Protein AF-A0A527CXJ0-F1 (afdb_monomer_lite)

Structure (mmCIF, N/CA/C/O backbone):
data_AF-A0A527CXJ0-F1
#
_entry.id   AF-A0A527CXJ0-F1
#
loop_
_atom_site.group_PDB
_atom_site.id
_atom_site.type_symbol
_atom_site.label_atom_id
_atom_site.label_alt_id
_atom_site.label_comp_id
_atom_site.label_asym_id
_atom_site.label_entity_id
_atom_site.label_seq_id
_atom_site.pdbx_PDB_ins_code
_atom_site.Cartn_x
_atom_site.Cartn_y
_atom_site.Cartn_z
_atom_site.occupancy
_atom_site.B_iso_or_equiv
_atom_site.auth_seq_id
_atom_site.auth_comp_id
_atom_site.auth_asym_id
_atom_site.auth_atom_id
_atom_site.pdbx_PDB_model_num
ATOM 1 N N . MET A 1 1 ? -26.113 28.370 41.287 1.00 38.31 1 MET A N 1
ATOM 2 C CA . MET A 1 1 ? -26.155 29.615 40.492 1.00 38.31 1 MET A CA 1
ATOM 3 C C . MET A 1 1 ? -24.733 30.155 40.481 1.00 38.31 1 MET A C 1
ATOM 5 O O . MET A 1 1 ? -24.264 30.457 41.571 1.00 38.31 1 MET A O 1
ATOM 9 N N . PRO A 1 2 ? -23.999 30.171 39.356 1.00 42.44 2 PRO A N 1
ATOM 10 C CA . PRO A 1 2 ? -22.660 30.743 39.356 1.00 42.44 2 PRO A CA 1
ATOM 11 C C . PRO A 1 2 ? -22.770 32.271 39.410 1.00 42.44 2 PRO A C 1
ATOM 13 O O . PRO A 1 2 ? -23.509 32.880 38.636 1.00 42.44 2 PRO A O 1
ATOM 16 N N . GLU A 1 3 ? -22.080 32.878 40.371 1.00 51.31 3 GLU A N 1
ATOM 17 C CA . GLU A 1 3 ? -21.952 34.328 40.508 1.00 51.31 3 GLU A CA 1
ATOM 18 C C . GLU A 1 3 ? -21.178 34.903 39.309 1.00 51.31 3 GLU A C 1
ATOM 20 O O . GLU A 1 3 ? -20.114 34.400 38.955 1.00 51.31 3 GLU A O 1
ATOM 25 N N . GLY A 1 4 ? -21.688 35.981 38.697 1.00 55.16 4 GLY A N 1
ATOM 26 C CA . GLY A 1 4 ? -20.858 36.879 37.878 1.00 55.16 4 GLY A CA 1
ATOM 27 C C . GLY A 1 4 ? -21.202 37.056 36.395 1.00 55.16 4 GLY A C 1
ATOM 28 O O . GLY A 1 4 ? -20.449 37.738 35.706 1.00 55.16 4 GLY A O 1
ATOM 29 N N . GLN A 1 5 ? -22.314 36.524 35.876 1.00 57.16 5 GLN A N 1
ATOM 30 C CA . GLN A 1 5 ? -22.606 36.616 34.431 1.00 57.16 5 GLN A CA 1
ATOM 31 C C . GLN A 1 5 ? -23.105 37.982 33.918 1.00 57.16 5 GLN A C 1
ATOM 33 O O . GLN A 1 5 ? -23.201 38.167 32.708 1.00 57.16 5 GLN A O 1
ATOM 38 N N . PHE A 1 6 ? -23.373 38.960 34.788 1.00 59.38 6 PHE A N 1
ATOM 39 C CA . PHE A 1 6 ? -23.883 40.272 34.371 1.00 59.38 6 PHE A CA 1
ATOM 40 C C . PHE A 1 6 ? -23.088 41.410 35.028 1.00 59.38 6 PHE A C 1
ATOM 42 O O . PHE A 1 6 ? -23.466 41.925 36.078 1.00 59.38 6 PHE A O 1
ATOM 49 N N . LYS A 1 7 ? -21.957 41.791 34.418 1.00 59.12 7 LYS A N 1
ATOM 50 C CA . LYS A 1 7 ? -21.264 43.063 34.697 1.00 59.12 7 LYS A CA 1
ATOM 51 C C . LYS A 1 7 ? -21.878 44.173 33.837 1.00 59.12 7 LYS A C 1
ATOM 53 O O . LYS A 1 7 ? -22.250 43.923 32.695 1.00 59.12 7 LYS A O 1
ATOM 58 N N . GLU A 1 8 ? -21.958 45.394 34.361 1.00 68.75 8 GLU A N 1
ATOM 59 C CA . GLU A 1 8 ? -22.382 46.568 33.586 1.00 68.75 8 GLU A CA 1
ATOM 60 C C . GLU A 1 8 ? -21.338 46.907 32.503 1.00 68.75 8 GLU A C 1
ATOM 62 O O . GLU A 1 8 ? -20.166 47.131 32.809 1.00 68.75 8 GLU A O 1
ATOM 67 N N . GLY A 1 9 ? -21.764 46.942 31.234 1.00 68.31 9 GLY A N 1
ATOM 68 C CA . GLY A 1 9 ? -20.921 47.265 30.072 1.00 68.31 9 GLY A CA 1
ATOM 69 C C . GLY A 1 9 ? -20.366 46.050 29.309 1.00 68.31 9 GLY A C 1
ATOM 70 O O . GLY A 1 9 ? -20.684 44.902 29.604 1.00 68.31 9 GLY A O 1
ATOM 71 N N . ILE A 1 10 ? -19.537 46.301 28.285 1.00 62.66 10 ILE A N 1
ATOM 72 C CA . ILE A 1 10 ? -18.850 45.246 27.518 1.00 62.66 10 ILE A CA 1
ATOM 73 C C . ILE A 1 10 ? -17.516 44.940 28.201 1.00 62.66 10 ILE A C 1
ATOM 75 O O . ILE A 1 10 ? -16.590 45.748 28.162 1.00 62.66 10 ILE A O 1
ATOM 79 N N . ALA A 1 11 ? -17.409 43.761 28.807 1.00 65.06 11 ALA A N 1
ATOM 80 C CA . ALA A 1 11 ? -16.157 43.227 29.330 1.00 65.06 11 ALA A CA 1
ATOM 81 C C . ALA A 1 11 ? -15.691 42.050 28.460 1.00 65.06 11 ALA A C 1
ATOM 83 O O . ALA A 1 11 ? -16.500 41.228 28.032 1.00 65.06 11 ALA A O 1
ATOM 84 N N . GLY A 1 12 ? -14.384 41.951 28.203 1.00 70.31 12 GLY A N 1
ATOM 85 C CA . GLY A 1 12 ? -13.811 40.806 27.496 1.00 70.31 12 GLY A CA 1
ATOM 86 C C . GLY A 1 12 ? -13.932 39.535 28.338 1.00 70.31 12 GLY A C 1
ATOM 87 O O . GLY A 1 12 ? -13.190 39.367 29.298 1.00 70.31 12 GLY A O 1
ATOM 88 N N . GLY A 1 13 ? -14.855 38.644 27.975 1.00 77.75 13 GLY A N 1
ATOM 89 C CA . GLY A 1 13 ? -15.074 37.347 28.627 1.00 77.75 13 GLY A CA 1
ATOM 90 C C . GLY A 1 13 ? -14.200 36.232 28.056 1.00 77.75 13 GLY A C 1
ATOM 91 O O . GLY A 1 13 ? -14.688 35.121 27.862 1.00 77.75 13 GLY A O 1
ATOM 92 N N . ARG A 1 14 ? -12.945 36.533 27.692 1.00 82.94 14 ARG A N 1
ATOM 93 C CA . ARG A 1 14 ? -12.054 35.510 27.137 1.00 82.94 14 ARG A CA 1
ATOM 94 C C . ARG A 1 14 ? -11.732 34.504 28.236 1.00 82.94 14 ARG A C 1
ATOM 96 O O . ARG A 1 14 ? -11.328 34.903 29.326 1.00 82.94 14 ARG A O 1
ATOM 103 N N . LEU A 1 15 ? -11.942 33.228 27.936 1.00 87.19 15 LEU A N 1
ATOM 104 C CA . LEU A 1 15 ? -11.608 32.150 28.853 1.00 87.19 15 LEU A CA 1
ATOM 105 C C . LEU A 1 15 ? -10.098 32.127 29.103 1.00 87.19 15 LEU A C 1
ATOM 107 O O . LEU A 1 15 ? -9.303 32.585 28.275 1.00 87.19 15 LEU A O 1
ATOM 111 N N . GLN A 1 16 ? -9.713 31.600 30.256 1.00 88.06 16 GLN A N 1
ATOM 112 C CA . GLN A 1 16 ? -8.320 31.285 30.535 1.00 88.06 16 GLN A CA 1
ATOM 113 C C . GLN A 1 16 ? -7.860 30.106 29.661 1.00 88.06 16 GLN A C 1
ATOM 115 O O . GLN A 1 16 ? -8.671 29.367 29.101 1.00 88.06 16 GLN A O 1
ATOM 120 N N . ALA A 1 17 ? -6.548 29.965 29.469 1.00 88.06 17 ALA A N 1
ATOM 121 C CA . ALA A 1 17 ? -5.989 28.970 28.548 1.00 88.06 17 ALA A CA 1
ATOM 122 C C . ALA A 1 17 ? -6.328 27.516 28.942 1.00 88.06 17 ALA A C 1
ATOM 124 O O . ALA A 1 17 ? -6.584 26.691 28.071 1.00 88.06 17 ALA A O 1
ATOM 125 N N . ASP A 1 18 ? -6.381 27.224 30.239 1.00 91.06 18 ASP A N 1
ATOM 126 C CA . ASP A 1 18 ? -6.818 25.944 30.811 1.00 91.06 18 ASP A CA 1
ATOM 127 C C . ASP A 1 18 ? -8.302 25.665 30.532 1.00 91.06 18 ASP A C 1
ATOM 129 O O . ASP A 1 18 ? -8.660 24.588 30.072 1.00 91.06 18 ASP A O 1
ATOM 133 N N . GLN A 1 19 ? -9.156 26.676 30.679 1.00 89.81 19 GLN A N 1
ATOM 134 C CA . GLN A 1 19 ? -10.581 26.576 30.365 1.00 89.81 19 GLN A CA 1
ATOM 135 C C . GLN A 1 19 ? -10.835 26.303 28.877 1.00 89.81 19 GLN A C 1
ATOM 137 O O . GLN A 1 19 ? -11.847 25.700 28.528 1.00 89.81 19 GLN A O 1
ATOM 142 N N . TYR A 1 20 ? -9.946 26.746 27.984 1.00 89.50 20 TYR A N 1
ATOM 143 C CA . TYR A 1 20 ? -9.998 26.341 26.579 1.00 89.50 20 TYR A CA 1
ATOM 144 C C . TYR A 1 20 ? -9.597 24.877 26.392 1.00 89.50 20 TYR A C 1
ATOM 146 O O . TYR A 1 20 ? -10.251 24.187 25.623 1.00 89.50 20 TYR A O 1
ATOM 154 N N . ALA A 1 21 ? -8.572 24.384 27.088 1.00 87.94 21 ALA A N 1
ATOM 155 C CA . ALA A 1 21 ? -8.195 22.974 27.003 1.00 87.94 21 ALA A CA 1
ATOM 156 C C . ALA A 1 21 ? -9.333 22.054 27.482 1.00 87.94 21 ALA A C 1
ATOM 158 O O . ALA A 1 21 ? -9.669 21.094 26.796 1.00 87.94 21 ALA A O 1
ATOM 159 N N . ASP A 1 22 ? -9.984 22.403 28.593 1.00 86.50 22 ASP A N 1
ATOM 160 C CA . ASP A 1 22 ? -11.079 21.608 29.153 1.00 86.50 22 ASP A CA 1
ATOM 161 C C . ASP A 1 22 ? -12.330 21.648 28.264 1.00 86.50 22 ASP A C 1
ATOM 163 O O . ASP A 1 22 ? -12.896 20.607 27.931 1.00 86.50 22 ASP A O 1
ATOM 167 N N . ASN A 1 23 ? -12.744 22.840 27.814 1.00 89.88 23 ASN A N 1
ATOM 168 C CA . ASN A 1 23 ? -13.966 23.002 27.014 1.00 89.88 23 ASN A CA 1
ATOM 169 C C . ASN A 1 23 ? -13.855 22.449 25.585 1.00 89.88 23 ASN A C 1
ATOM 171 O O . ASN A 1 23 ? -14.880 22.269 24.930 1.00 89.88 23 ASN A O 1
ATOM 175 N N . PHE A 1 24 ? -12.633 22.245 25.090 1.00 90.25 24 PHE A N 1
ATOM 176 C CA . PHE A 1 24 ? -12.357 21.709 23.754 1.00 90.25 24 PHE A CA 1
ATOM 177 C C . PHE A 1 24 ? -11.726 20.312 23.806 1.00 90.25 24 PHE A C 1
ATOM 179 O O . PHE A 1 24 ? -11.214 19.833 22.795 1.00 90.25 24 PHE A O 1
ATOM 186 N N . SER A 1 25 ? -11.764 19.660 24.969 1.00 88.88 25 SER A N 1
ATOM 187 C CA . SER A 1 25 ? -11.494 18.230 25.077 1.00 88.88 25 SER A CA 1
ATOM 188 C C . SER A 1 25 ? -12.659 17.412 24.508 1.00 88.88 25 SER A C 1
ATOM 190 O O . SER A 1 25 ? -13.763 17.929 24.302 1.00 88.88 25 SER A O 1
ATOM 192 N N . ASP A 1 26 ? -12.418 16.129 24.240 1.00 86.75 26 ASP A N 1
ATOM 193 C CA . ASP A 1 26 ? -13.479 15.224 23.809 1.00 86.75 26 ASP A CA 1
ATOM 194 C C . ASP A 1 26 ? -14.569 15.135 24.885 1.00 86.75 26 ASP A C 1
ATOM 196 O O . ASP A 1 26 ? -14.317 14.746 26.025 1.00 86.75 26 ASP A O 1
ATOM 200 N N . LEU A 1 27 ? -15.810 15.457 24.505 1.00 88.88 27 LEU A N 1
ATOM 201 C CA . LEU A 1 27 ? -16.968 15.358 25.402 1.00 88.88 27 LEU A CA 1
ATOM 202 C C . LEU A 1 27 ? -17.181 13.918 25.900 1.00 88.88 27 LEU A C 1
ATOM 204 O O . LEU A 1 27 ? -17.633 13.698 27.024 1.00 88.88 27 LEU A O 1
ATOM 208 N N . HIS A 1 28 ? -16.858 12.949 25.045 1.00 88.81 28 HIS A N 1
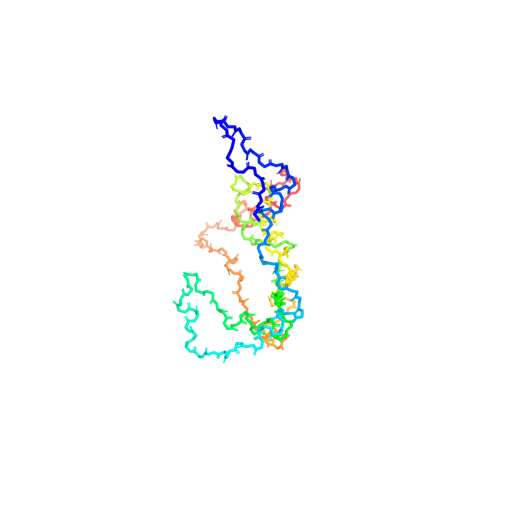ATOM 209 C CA . HIS A 1 28 ? -16.844 11.531 25.362 1.00 88.81 28 HIS A CA 1
ATOM 210 C C . HIS A 1 28 ? -15.482 10.967 24.964 1.00 88.81 28 HIS A C 1
ATOM 212 O O . HIS A 1 28 ? -15.149 11.028 23.779 1.00 88.81 28 HIS A O 1
ATOM 218 N N . PRO A 1 29 ? -14.700 10.431 25.914 1.00 88.69 29 PRO A N 1
ATOM 219 C CA . PRO A 1 29 ? -13.432 9.805 25.578 1.00 88.69 29 PRO A CA 1
ATOM 220 C C . PRO A 1 29 ? -13.655 8.594 24.654 1.00 88.69 29 PRO A C 1
ATOM 222 O O . PRO A 1 29 ? -14.734 7.989 24.682 1.00 88.69 29 PRO A O 1
ATOM 225 N N . PRO A 1 30 ? -12.652 8.225 23.838 1.00 90.88 30 PRO A N 1
ATOM 226 C CA . PRO A 1 30 ? -12.711 7.007 23.040 1.00 90.88 30 PRO A CA 1
ATOM 227 C C . PRO A 1 30 ? -12.825 5.772 23.942 1.00 90.88 30 PRO A C 1
ATOM 229 O O . PRO A 1 30 ? -12.280 5.759 25.046 1.00 90.88 30 PRO A O 1
ATOM 232 N N . LEU A 1 31 ? -13.506 4.734 23.444 1.00 93.00 31 LEU A N 1
ATOM 233 C CA . LEU A 1 31 ? -13.583 3.444 24.130 1.00 93.00 31 LEU A CA 1
ATOM 234 C C . LEU A 1 31 ? -12.182 2.852 24.286 1.00 93.00 31 LEU A C 1
ATOM 236 O O . LEU A 1 31 ? -11.385 2.872 23.341 1.00 93.00 31 LEU A O 1
ATOM 240 N N . ASP A 1 32 ? -11.904 2.279 25.452 1.00 93.19 32 ASP A N 1
ATOM 241 C CA . ASP A 1 32 ? -10.729 1.432 25.601 1.00 93.19 32 ASP A CA 1
ATOM 242 C C . ASP A 1 32 ? -10.902 0.099 24.843 1.00 93.19 32 ASP A C 1
ATOM 244 O O . ASP A 1 32 ? -11.960 -0.218 24.292 1.00 93.19 32 ASP A O 1
ATOM 248 N N . HIS A 1 33 ? -9.841 -0.708 24.778 1.00 89.44 33 HIS A N 1
ATOM 249 C CA . HIS A 1 33 ? -9.875 -1.972 24.039 1.00 89.44 33 HIS A CA 1
ATOM 250 C C . HIS A 1 33 ? -10.933 -2.956 24.574 1.00 89.44 33 HIS A C 1
ATOM 252 O O . HIS A 1 33 ? -11.540 -3.697 23.800 1.00 89.44 33 HIS A O 1
ATOM 258 N N . HIS A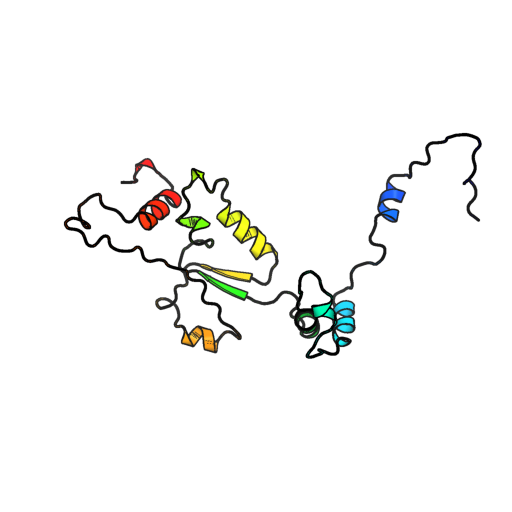 1 34 ? -11.144 -3.014 25.892 1.00 93.31 34 HIS A N 1
ATOM 259 C CA . HIS A 1 34 ? -12.135 -3.907 26.485 1.00 93.31 34 HIS A CA 1
ATOM 260 C C . HIS A 1 34 ? -13.554 -3.408 26.208 1.00 93.31 34 HIS A C 1
ATOM 262 O O . HIS A 1 34 ? -14.403 -4.191 25.784 1.00 93.31 34 HIS A O 1
ATOM 268 N N . GLU A 1 35 ? -13.793 -2.112 26.388 1.00 96.00 35 GLU A N 1
ATOM 269 C CA . GLU A 1 35 ? -15.072 -1.471 26.100 1.00 96.00 35 GLU A CA 1
ATOM 270 C C . GLU A 1 35 ? -15.453 -1.610 24.622 1.00 96.00 35 GLU A C 1
ATOM 272 O O . GLU A 1 35 ? -16.589 -1.967 24.312 1.00 96.00 35 GLU A O 1
ATOM 277 N N . ALA A 1 36 ? -14.501 -1.407 23.705 1.00 93.94 36 ALA A N 1
ATOM 278 C CA . ALA A 1 36 ? -14.715 -1.579 22.271 1.00 93.94 36 ALA A CA 1
ATOM 279 C C . ALA A 1 36 ? -15.098 -3.022 21.913 1.00 93.94 36 ALA A C 1
ATOM 281 O O . ALA A 1 36 ? -15.996 -3.238 21.098 1.00 93.94 36 ALA A O 1
ATOM 282 N N . LEU A 1 37 ? -14.459 -4.012 22.546 1.00 93.31 37 LEU A N 1
ATOM 283 C CA . LEU A 1 37 ? -14.785 -5.422 22.345 1.00 93.31 37 LEU A CA 1
ATOM 284 C C . LEU A 1 37 ? -16.200 -5.742 22.850 1.00 93.31 37 LEU A C 1
ATOM 286 O O . LEU A 1 37 ? -16.996 -6.318 22.111 1.00 93.31 37 LEU A O 1
ATOM 290 N N . VAL A 1 38 ? -16.554 -5.286 24.054 1.00 95.75 38 VAL A N 1
ATOM 291 C CA . VAL A 1 38 ? -17.900 -5.468 24.625 1.00 95.75 38 VAL A CA 1
ATOM 292 C C . VAL A 1 38 ? -18.977 -4.781 23.779 1.00 95.75 38 VAL A C 1
ATOM 294 O O . VAL A 1 38 ? -20.050 -5.347 23.571 1.00 95.75 38 VAL A O 1
ATOM 297 N N . GLU A 1 39 ? -18.715 -3.579 23.263 1.00 96.75 39 GLU A N 1
ATOM 298 C CA . GLU A 1 39 ? -19.679 -2.872 22.415 1.00 96.75 39 GLU A CA 1
ATOM 299 C C . GLU A 1 39 ? -19.804 -3.530 21.029 1.00 96.75 39 GLU A C 1
ATOM 301 O O . GLU A 1 39 ? -20.902 -3.586 20.473 1.00 96.75 39 GLU A O 1
ATOM 306 N N . SER A 1 40 ? -18.723 -4.115 20.494 1.00 96.06 40 SER A N 1
ATOM 307 C CA . SER A 1 40 ? -18.751 -4.835 19.213 1.00 96.06 40 SER A CA 1
ATOM 308 C C . SER A 1 40 ? -19.660 -6.072 19.227 1.00 96.06 40 SER A C 1
ATOM 310 O O . SER A 1 40 ? -20.338 -6.345 18.233 1.00 96.06 40 SER A O 1
ATOM 312 N N . ASP A 1 41 ? -19.776 -6.753 20.374 1.00 94.88 41 ASP A N 1
ATOM 313 C CA . ASP A 1 41 ? -20.647 -7.925 20.564 1.00 94.88 41 ASP A CA 1
ATOM 314 C C . ASP A 1 41 ? -22.146 -7.594 20.451 1.00 94.88 41 ASP A C 1
ATOM 316 O O . ASP A 1 41 ? -22.990 -8.486 20.342 1.00 94.88 41 ASP A O 1
ATOM 320 N N . ARG A 1 42 ? -22.510 -6.307 20.458 1.00 96.56 42 ARG A N 1
ATOM 321 C CA . ARG A 1 42 ? -23.903 -5.851 20.339 1.00 96.56 42 ARG A CA 1
ATOM 322 C C . ARG A 1 42 ? -24.373 -5.729 18.893 1.00 96.56 42 ARG A C 1
ATOM 324 O O . ARG A 1 42 ? -25.562 -5.503 18.657 1.00 96.56 42 ARG A O 1
ATOM 331 N N . CYS A 1 43 ? -23.468 -5.853 17.923 1.00 96.19 43 CYS A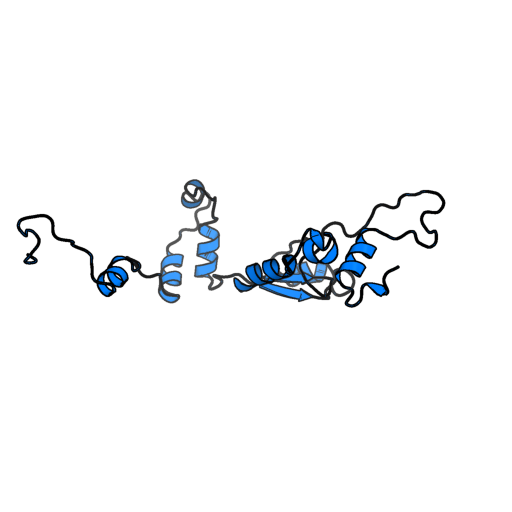 N 1
ATOM 332 C CA . CYS A 1 43 ? -23.818 -5.848 16.511 1.00 96.19 43 CYS A CA 1
ATOM 333 C C . CYS A 1 43 ? -24.536 -7.146 16.120 1.00 96.19 43 CYS A C 1
ATOM 335 O O . CYS A 1 43 ? -24.056 -8.246 16.369 1.00 96.19 43 CYS A O 1
ATOM 337 N N . TYR A 1 44 ? -25.683 -7.025 15.447 1.00 95.88 44 TYR A N 1
ATOM 338 C CA . TYR A 1 44 ? -26.464 -8.181 14.990 1.00 95.88 44 TYR A CA 1
ATOM 339 C C . TYR A 1 44 ? -25.969 -8.802 13.674 1.00 95.88 44 TYR A C 1
ATOM 341 O O . TYR A 1 44 ? -26.536 -9.799 13.235 1.00 95.88 44 TYR A O 1
ATOM 349 N N . PHE A 1 45 ? -24.957 -8.213 13.024 1.00 94.19 45 PHE A N 1
ATOM 350 C CA . PHE A 1 45 ? -24.428 -8.654 11.724 1.00 94.19 45 PHE A CA 1
ATOM 351 C C . PHE A 1 45 ? -25.524 -8.874 10.663 1.00 94.19 45 PHE A C 1
ATOM 353 O O . PHE A 1 45 ? -25.610 -9.920 10.020 1.00 94.19 45 PHE A O 1
ATOM 360 N N . CYS A 1 46 ? -26.398 -7.876 10.512 1.00 95.31 46 CYS A N 1
ATOM 361 C CA . CYS A 1 46 ? -27.526 -7.905 9.582 1.00 95.31 46 CYS A CA 1
ATOM 362 C C . CYS A 1 46 ? -27.070 -8.110 8.126 1.00 95.31 46 CYS A C 1
ATOM 364 O O . CYS A 1 46 ? -26.129 -7.456 7.688 1.00 95.31 46 CYS A O 1
ATOM 366 N N . TYR A 1 47 ? -27.792 -8.939 7.362 1.00 90.06 47 TYR A N 1
ATOM 367 C CA . TYR A 1 47 ? -27.550 -9.147 5.926 1.00 90.06 47 TYR A CA 1
ATOM 368 C C . TYR A 1 47 ? -27.741 -7.855 5.108 1.00 90.06 47 TYR A C 1
ATOM 370 O O . TYR A 1 47 ? -26.818 -7.410 4.437 1.00 90.06 47 TYR A O 1
ATOM 378 N N . ASP A 1 48 ? -28.901 -7.201 5.246 1.00 90.94 48 ASP A N 1
ATOM 379 C CA . ASP A 1 48 ? -29.193 -5.894 4.635 1.00 90.94 48 ASP A CA 1
ATOM 380 C C . ASP A 1 48 ? -28.920 -4.770 5.639 1.00 90.94 48 ASP A C 1
ATOM 382 O O . ASP A 1 48 ? -29.838 -4.115 6.137 1.00 90.94 48 ASP A O 1
ATOM 386 N N . ALA A 1 49 ? -27.653 -4.597 6.015 1.00 93.31 49 ALA A N 1
ATOM 387 C CA . ALA A 1 49 ? -27.245 -3.695 7.085 1.00 93.31 49 ALA A CA 1
ATOM 388 C C . ALA A 1 49 ? -27.730 -2.242 6.849 1.00 93.31 49 ALA A C 1
ATOM 390 O O . ALA A 1 49 ? -27.174 -1.526 6.010 1.00 93.31 49 ALA A O 1
ATOM 391 N N . PRO A 1 50 ? -28.732 -1.742 7.609 1.00 95.75 50 PRO A N 1
ATOM 392 C CA . PRO A 1 50 ? -29.273 -0.399 7.392 1.00 95.75 50 PRO A CA 1
ATOM 393 C C . PRO A 1 50 ? -28.242 0.688 7.706 1.00 95.75 50 PRO A C 1
ATOM 395 O O . PRO A 1 50 ? -28.289 1.774 7.134 1.00 95.75 50 PRO A O 1
ATOM 398 N N . CYS A 1 51 ? -27.281 0.381 8.580 1.00 95.69 51 CYS A N 1
ATOM 399 C CA . CYS A 1 51 ? -26.164 1.256 8.895 1.00 95.69 51 CYS A CA 1
ATOM 400 C C . CYS A 1 51 ? -25.265 1.520 7.674 1.00 95.69 51 CYS A C 1
ATOM 402 O O . CYS A 1 51 ? -24.852 2.661 7.486 1.00 95.69 51 CYS A O 1
ATOM 404 N N . MET A 1 52 ? -25.021 0.524 6.812 1.00 94.81 52 MET A N 1
ATOM 405 C CA . MET A 1 52 ? -24.248 0.714 5.575 1.00 94.81 52 MET A CA 1
ATOM 406 C C . MET A 1 52 ? -25.007 1.594 4.582 1.00 94.81 52 MET A C 1
ATOM 408 O O . MET A 1 52 ? -24.441 2.536 4.041 1.00 94.81 52 MET A O 1
ATOM 412 N N . ASN A 1 53 ? -26.311 1.345 4.412 1.00 92.88 53 ASN A N 1
ATOM 413 C CA . ASN A 1 53 ? -27.168 2.131 3.517 1.00 92.88 53 ASN A CA 1
ATOM 414 C C . ASN A 1 53 ? -27.280 3.605 3.940 1.00 92.88 53 ASN A C 1
ATOM 416 O O . ASN A 1 53 ? -27.445 4.483 3.096 1.00 92.88 53 ASN A O 1
ATOM 420 N N . ALA A 1 54 ? -27.209 3.881 5.244 1.00 95.25 54 ALA A N 1
ATOM 421 C CA . ALA A 1 54 ? -27.244 5.238 5.782 1.00 95.25 54 ALA A CA 1
ATOM 422 C C . ALA A 1 54 ? -25.878 5.948 5.735 1.00 95.25 54 ALA A C 1
ATOM 424 O O . ALA A 1 54 ? -25.827 7.171 5.869 1.00 95.25 54 ALA A O 1
ATOM 425 N N . CYS A 1 55 ? -24.776 5.210 5.573 1.00 92.62 55 CYS A N 1
ATOM 426 C CA . CYS A 1 55 ? -23.424 5.755 5.606 1.00 92.62 55 CYS A CA 1
ATOM 427 C C . CYS A 1 55 ? -23.073 6.446 4.272 1.00 92.62 55 CYS A C 1
ATOM 429 O O . CYS A 1 55 ? -22.977 5.768 3.248 1.00 92.62 55 CYS A O 1
ATOM 431 N N . PRO A 1 56 ? -22.785 7.763 4.246 1.00 95.81 56 PRO A N 1
ATOM 432 C CA . PRO A 1 56 ? -22.466 8.477 3.002 1.00 95.81 56 PRO A CA 1
ATOM 433 C C . PRO A 1 56 ? -21.203 7.975 2.294 1.00 95.81 56 PRO A C 1
ATOM 435 O O . PRO A 1 56 ? -21.062 8.139 1.086 1.00 95.81 56 PRO A O 1
ATOM 438 N N . THR A 1 57 ? -20.278 7.374 3.044 1.00 93.31 57 THR A N 1
ATOM 439 C CA . THR A 1 57 ? -19.011 6.831 2.540 1.00 93.31 57 THR A CA 1
ATOM 440 C C . THR A 1 57 ? -19.051 5.320 2.330 1.00 93.31 57 THR A C 1
ATOM 442 O O . THR A 1 57 ? -18.042 4.745 1.937 1.00 93.31 57 THR A O 1
ATOM 445 N N . SER A 1 58 ? -20.206 4.675 2.548 1.00 91.00 58 SER A N 1
ATOM 446 C CA . SER A 1 58 ? -20.395 3.233 2.333 1.00 91.00 58 SER A CA 1
ATOM 447 C C . SER A 1 58 ? -19.399 2.353 3.104 1.00 91.00 58 SER A C 1
ATOM 449 O O . SER A 1 58 ? -18.927 1.342 2.588 1.00 91.00 58 SER A O 1
ATOM 451 N N . ILE A 1 59 ? -19.070 2.734 4.344 1.00 91.19 59 ILE A N 1
ATOM 452 C CA . ILE A 1 59 ? -18.252 1.901 5.236 1.00 91.19 59 ILE A CA 1
ATOM 453 C C . ILE A 1 59 ? -18.984 0.579 5.489 1.00 91.19 59 ILE A C 1
ATOM 455 O O . ILE A 1 59 ? -20.171 0.581 5.824 1.00 91.19 59 ILE A O 1
ATOM 459 N N . ASP A 1 60 ? -18.266 -0.541 5.388 1.00 92.88 60 ASP A N 1
ATOM 460 C CA . ASP A 1 60 ? -18.764 -1.859 5.790 1.00 92.88 60 ASP A CA 1
ATOM 461 C C . ASP A 1 60 ? -18.769 -1.979 7.321 1.00 92.88 60 ASP A C 1
ATOM 463 O O . ASP A 1 60 ? -17.854 -2.516 7.951 1.00 92.88 60 ASP A O 1
ATOM 467 N N . ILE A 1 61 ? -19.802 -1.381 7.924 1.00 93.56 61 ILE A N 1
ATOM 468 C CA . ILE A 1 61 ? -19.967 -1.296 9.376 1.00 93.56 61 ILE A CA 1
ATOM 469 C C . ILE A 1 61 ? -19.987 -2.685 10.039 1.00 93.56 61 ILE A C 1
ATOM 471 O O . ILE A 1 61 ? -19.249 -2.885 11.005 1.00 93.56 61 ILE A O 1
ATOM 475 N N . PRO A 1 62 ? -20.768 -3.670 9.551 1.00 94.50 62 PRO A N 1
ATOM 476 C CA . PRO A 1 62 ? -20.756 -5.012 10.123 1.00 94.50 62 PRO A CA 1
ATOM 477 C C . PRO A 1 62 ? -19.380 -5.683 10.068 1.00 94.50 62 PRO A C 1
ATOM 479 O O . PRO A 1 62 ? -18.989 -6.318 11.050 1.00 94.50 62 PRO A O 1
ATOM 482 N N . LEU A 1 63 ? -18.646 -5.556 8.957 1.00 90.50 63 LEU A N 1
ATOM 483 C CA . LEU A 1 63 ? -17.349 -6.214 8.806 1.00 90.50 63 LEU A CA 1
ATOM 484 C C . LEU A 1 63 ? -16.294 -5.640 9.753 1.00 90.50 63 LEU A C 1
ATOM 486 O O . LEU A 1 63 ? -15.621 -6.421 10.429 1.00 90.50 63 LEU A O 1
ATOM 490 N N . PHE A 1 64 ? -16.164 -4.313 9.858 1.00 89.00 64 PHE A N 1
ATOM 491 C CA . PHE A 1 64 ? -15.159 -3.744 10.764 1.00 89.00 64 PHE A CA 1
ATOM 492 C C . PHE A 1 64 ? -15.516 -4.013 12.236 1.00 89.00 64 PHE A C 1
ATOM 494 O O . PHE A 1 64 ? -14.633 -4.281 13.048 1.00 89.00 64 PHE A O 1
ATOM 501 N N . ILE A 1 65 ? -16.808 -4.015 12.600 1.00 93.06 65 ILE A N 1
ATOM 502 C CA . ILE A 1 65 ? -17.218 -4.381 13.965 1.00 93.06 65 ILE A CA 1
ATOM 503 C C . ILE A 1 65 ? -16.867 -5.846 14.253 1.00 93.06 65 ILE A C 1
ATOM 505 O O . ILE A 1 65 ? -16.395 -6.164 15.342 1.00 93.06 65 ILE A O 1
ATOM 509 N N . ARG A 1 66 ? -17.016 -6.741 13.269 1.00 92.62 66 ARG A N 1
ATOM 510 C CA . ARG A 1 66 ? -16.595 -8.144 13.400 1.00 92.62 66 ARG A CA 1
ATOM 511 C C . ARG A 1 66 ? -15.082 -8.280 13.579 1.00 92.62 66 ARG A C 1
ATOM 513 O O . ARG A 1 66 ? -14.609 -9.133 14.326 1.00 92.62 66 ARG A O 1
ATOM 520 N N . GLN A 1 67 ? -14.309 -7.452 12.889 1.00 90.12 67 GLN A N 1
ATOM 521 C CA . GLN A 1 67 ? -12.860 -7.388 13.064 1.00 90.12 67 GLN A CA 1
ATOM 522 C C . GLN A 1 67 ? -12.491 -6.991 14.502 1.00 90.12 67 GLN A C 1
ATOM 524 O O . GLN A 1 67 ? -11.666 -7.664 15.114 1.00 90.12 67 GLN A O 1
ATOM 529 N N . ILE A 1 68 ? -13.178 -6.010 15.096 1.00 90.25 68 ILE A N 1
ATOM 530 C CA . ILE A 1 68 ? -13.021 -5.668 16.522 1.00 90.25 68 ILE A CA 1
ATOM 531 C C . ILE A 1 68 ? -13.399 -6.857 17.422 1.00 90.25 68 ILE A C 1
ATOM 533 O O . ILE A 1 68 ? -12.605 -7.246 18.279 1.00 90.25 68 ILE A O 1
ATOM 537 N N . SER A 1 69 ? -14.559 -7.485 17.196 1.00 91.81 69 SER A N 1
ATOM 538 C CA . SER A 1 69 ? -15.059 -8.575 18.052 1.00 91.81 69 SER A CA 1
ATOM 539 C C . SER A 1 69 ? -14.171 -9.824 18.020 1.00 91.81 69 SER A C 1
ATOM 541 O O . SER A 1 69 ? -14.114 -10.592 18.976 1.00 91.81 69 SER A O 1
ATOM 543 N N . THR A 1 70 ? -13.454 -10.040 16.915 1.00 89.81 70 THR A N 1
ATOM 544 C CA . THR A 1 70 ? -12.498 -11.148 16.749 1.00 89.81 70 THR A CA 1
ATOM 545 C C . THR A 1 70 ? -11.072 -10.799 17.183 1.00 89.81 70 THR A C 1
ATOM 547 O O . THR A 1 70 ? -10.176 -11.630 17.038 1.00 89.81 70 THR A O 1
ATOM 550 N N . GLY A 1 71 ? -10.846 -9.601 17.736 1.00 85.69 71 GLY A N 1
ATOM 551 C CA . GLY A 1 71 ? -9.524 -9.154 18.176 1.00 85.69 71 GLY A CA 1
ATOM 552 C C . GLY A 1 71 ? -8.568 -8.824 17.027 1.00 85.69 71 GLY A C 1
ATOM 553 O O . GLY A 1 71 ? -7.357 -8.822 17.225 1.00 85.69 71 GLY A O 1
ATOM 554 N N . ASN A 1 72 ? -9.098 -8.535 15.836 1.00 84.94 72 ASN A N 1
ATOM 555 C CA . ASN A 1 72 ? -8.339 -8.134 14.655 1.00 84.94 72 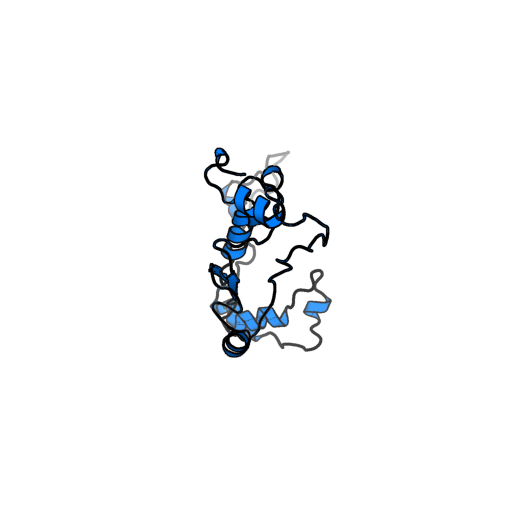ASN A CA 1
ATOM 556 C C . ASN A 1 72 ? -8.722 -6.719 14.159 1.00 84.94 72 ASN A C 1
ATOM 558 O O . ASN A 1 72 ? -9.111 -6.570 13.003 1.00 84.94 72 ASN A O 1
ATOM 562 N N . PRO A 1 73 ? -8.646 -5.664 14.996 1.00 77.56 73 PRO A N 1
ATOM 563 C CA . PRO A 1 73 ? -9.120 -4.324 14.634 1.00 77.56 73 PRO A CA 1
ATOM 564 C C . PRO A 1 73 ? -8.280 -3.614 13.556 1.00 77.56 73 PRO A C 1
ATOM 566 O O . PRO A 1 73 ? -8.705 -2.576 13.060 1.00 77.56 73 PRO A O 1
ATOM 569 N N . ILE A 1 74 ? -7.099 -4.142 13.212 1.00 78.88 74 ILE A N 1
ATOM 570 C CA . ILE A 1 74 ? -6.171 -3.542 12.236 1.00 78.88 74 ILE A CA 1
ATOM 571 C C . ILE A 1 74 ? -6.091 -4.376 10.941 1.00 78.88 74 ILE A C 1
ATOM 573 O O . ILE A 1 74 ? -5.935 -3.810 9.862 1.00 78.88 74 ILE A O 1
ATOM 577 N N . GLY A 1 75 ? -6.264 -5.701 11.012 1.00 78.00 75 GLY A N 1
ATOM 578 C CA . GLY A 1 75 ? -5.937 -6.613 9.913 1.00 78.00 75 GLY A CA 1
ATOM 579 C C . GLY A 1 75 ? -4.463 -7.038 9.926 1.00 78.00 75 GLY A C 1
ATOM 580 O O . GLY A 1 75 ? -3.631 -6.410 10.578 1.00 78.00 75 GLY A O 1
ATOM 581 N N . ASP A 1 76 ? -4.149 -8.117 9.204 1.00 86.38 76 ASP A N 1
ATOM 582 C CA . ASP A 1 76 ? -2.777 -8.564 8.932 1.00 86.38 76 ASP A CA 1
ATOM 583 C C . ASP A 1 76 ? -2.640 -8.812 7.426 1.00 86.38 76 ASP A C 1
ATOM 585 O O . ASP A 1 76 ? -3.334 -9.656 6.851 1.00 86.38 76 ASP A O 1
ATOM 589 N N . VAL A 1 77 ? -1.816 -8.004 6.767 1.00 92.88 77 VAL A N 1
ATOM 590 C CA . VAL A 1 77 ? -1.630 -7.988 5.318 1.00 92.88 77 VAL A CA 1
ATOM 591 C C . VAL A 1 77 ? -0.147 -8.097 5.015 1.00 92.88 77 VAL A C 1
ATOM 593 O O . VAL A 1 77 ? 0.639 -7.230 5.383 1.00 92.88 77 VAL A O 1
ATOM 596 N N . THR A 1 78 ? 0.236 -9.119 4.252 1.00 96.00 78 THR A N 1
ATOM 597 C CA . THR A 1 78 ? 1.581 -9.213 3.675 1.00 96.00 78 THR A CA 1
ATOM 598 C C . THR A 1 78 ? 1.560 -8.800 2.205 1.00 96.00 78 THR A C 1
ATOM 600 O O . THR A 1 78 ? 0.849 -9.392 1.393 1.00 96.00 78 THR A O 1
ATOM 603 N N . ILE A 1 79 ? 2.383 -7.821 1.836 1.00 96.88 79 ILE A N 1
ATOM 604 C CA . ILE A 1 79 ? 2.639 -7.419 0.451 1.00 96.88 79 ILE A CA 1
ATOM 605 C C . ILE A 1 79 ? 3.948 -8.063 -0.005 1.00 96.88 79 ILE A C 1
ATOM 607 O O . ILE A 1 79 ? 5.013 -7.798 0.547 1.00 96.88 79 ILE A O 1
ATOM 611 N N . LEU A 1 80 ? 3.881 -8.888 -1.048 1.00 97.69 80 LEU A N 1
ATOM 612 C CA . LEU A 1 80 ? 5.056 -9.510 -1.659 1.00 97.69 80 LEU A CA 1
ATOM 613 C C . LEU A 1 80 ? 5.485 -8.689 -2.882 1.00 97.69 80 LEU A C 1
ATOM 615 O O . LEU A 1 80 ? 4.790 -8.673 -3.897 1.00 97.69 80 LEU A O 1
ATOM 619 N N . GLU A 1 81 ? 6.625 -8.005 -2.785 1.00 97.31 81 GLU A N 1
ATOM 620 C CA . GLU A 1 81 ? 7.148 -7.114 -3.828 1.00 97.31 81 GLU A CA 1
ATOM 621 C C . GLU A 1 81 ? 8.392 -7.726 -4.478 1.00 97.31 81 GLU A C 1
ATOM 623 O O . GLU A 1 81 ? 9.352 -8.088 -3.802 1.00 97.31 81 GLU A O 1
ATOM 628 N N . ALA A 1 82 ? 8.410 -7.813 -5.808 1.00 96.69 82 ALA A N 1
ATOM 629 C CA . ALA A 1 82 ? 9.501 -8.430 -6.557 1.00 96.69 82 ALA A CA 1
ATOM 630 C C . ALA A 1 82 ? 10.802 -7.609 -6.531 1.00 96.69 82 ALA A C 1
ATOM 632 O O . ALA A 1 82 ? 11.897 -8.182 -6.571 1.00 96.69 82 ALA A O 1
ATOM 633 N N . ARG A 1 83 ? 10.694 -6.277 -6.504 1.00 95.19 83 ARG A N 1
ATOM 634 C CA . ARG A 1 83 ? 11.810 -5.326 -6.487 1.00 95.19 83 ARG A CA 1
ATOM 635 C C . ARG A 1 83 ? 12.327 -5.076 -5.063 1.00 95.19 83 ARG A C 1
ATOM 637 O O . ARG A 1 83 ? 11.753 -5.528 -4.075 1.00 95.19 83 ARG A O 1
ATOM 644 N N . SER A 1 84 ? 13.445 -4.358 -4.964 1.00 95.62 84 SER A N 1
ATOM 645 C CA . SER A 1 84 ? 14.114 -4.035 -3.694 1.00 95.62 84 SER A CA 1
ATOM 646 C C . SER A 1 84 ? 13.381 -2.985 -2.854 1.00 95.62 84 SER A C 1
ATOM 648 O O . SER A 1 84 ? 13.528 -2.991 -1.639 1.00 95.62 84 SER A O 1
ATOM 650 N N . LYS A 1 85 ? 12.598 -2.109 -3.488 1.00 95.19 85 LYS A N 1
ATOM 651 C CA . LYS A 1 85 ? 11.720 -1.116 -2.849 1.00 95.19 85 LYS A CA 1
ATOM 652 C C . LYS A 1 85 ? 10.295 -1.236 -3.374 1.00 95.19 85 LYS A C 1
ATOM 654 O O . LYS A 1 85 ? 10.114 -1.539 -4.557 1.00 95.19 85 LYS A O 1
ATOM 659 N N . ALA A 1 86 ? 9.320 -0.946 -2.518 1.00 96.06 86 ALA A N 1
ATOM 660 C CA . ALA A 1 86 ? 7.910 -0.846 -2.889 1.00 96.06 86 ALA A CA 1
ATOM 661 C C . ALA A 1 86 ? 7.597 0.480 -3.602 1.00 96.06 86 ALA A C 1
ATOM 663 O O . ALA A 1 86 ? 8.419 1.391 -3.627 1.00 96.06 86 ALA A O 1
ATOM 664 N N . GLY A 1 87 ? 6.409 0.578 -4.203 1.00 93.75 87 GLY A N 1
ATOM 665 C CA . GLY A 1 87 ? 5.936 1.786 -4.898 1.00 93.75 87 GLY A CA 1
ATOM 666 C C . GLY A 1 87 ? 5.810 1.644 -6.420 1.00 93.75 87 GLY A C 1
ATOM 667 O O . GLY A 1 87 ? 5.321 2.559 -7.083 1.00 93.75 87 GLY A O 1
ATOM 668 N N . GLY A 1 88 ? 6.205 0.502 -6.996 1.00 94.25 88 GLY A N 1
ATOM 669 C CA . GLY A 1 88 ? 5.968 0.179 -8.407 1.00 94.25 88 GLY A CA 1
ATOM 670 C C . GLY A 1 88 ? 6.452 1.269 -9.372 1.00 94.25 88 GLY A C 1
ATOM 671 O O . GLY A 1 88 ? 7.544 1.813 -9.224 1.00 94.25 88 GLY A O 1
ATOM 672 N N . LEU A 1 89 ? 5.643 1.630 -10.371 1.00 92.38 89 LEU A N 1
ATOM 673 C CA . LEU A 1 89 ? 6.031 2.664 -11.339 1.00 92.38 89 LEU A CA 1
ATOM 674 C C . LEU A 1 89 ? 6.184 4.061 -10.718 1.00 92.38 89 LEU A C 1
ATOM 676 O O . LEU A 1 89 ? 6.882 4.883 -11.304 1.00 92.38 89 LEU A O 1
ATOM 680 N N . ASN A 1 90 ? 5.625 4.343 -9.542 1.00 92.69 90 ASN A N 1
ATOM 681 C CA . ASN A 1 90 ? 5.904 5.615 -8.871 1.00 92.69 90 ASN A CA 1
ATOM 682 C C . ASN A 1 90 ? 7.362 5.665 -8.384 1.00 92.69 90 ASN A C 1
ATOM 684 O O . ASN A 1 90 ? 8.007 6.706 -8.478 1.00 92.69 90 ASN A O 1
ATOM 688 N N . GLU A 1 91 ? 7.911 4.525 -7.955 1.00 94.06 91 GLU A N 1
ATOM 689 C CA . GLU A 1 91 ? 9.313 4.399 -7.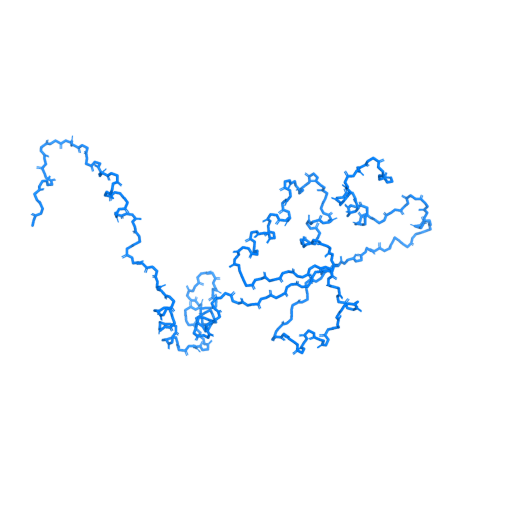541 1.00 94.06 91 GLU A CA 1
ATOM 690 C C . GLU A 1 91 ? 10.272 4.207 -8.726 1.00 94.06 91 GLU A C 1
ATOM 692 O O . GLU A 1 91 ? 11.375 4.750 -8.699 1.00 94.06 91 GLU A O 1
ATOM 697 N N . TYR A 1 92 ? 9.875 3.475 -9.777 1.00 92.00 92 TYR A N 1
ATOM 698 C CA . TYR A 1 92 ? 10.781 3.071 -10.870 1.00 92.00 92 TYR A CA 1
ATOM 699 C C . TYR A 1 92 ? 10.451 3.647 -12.255 1.00 92.00 92 TYR A C 1
ATOM 701 O O . TYR A 1 92 ? 11.312 3.634 -13.122 1.00 92.00 92 TYR A O 1
ATOM 709 N N . GLY A 1 93 ? 9.232 4.124 -12.506 1.00 89.25 93 GLY A N 1
ATOM 710 C CA . GLY A 1 93 ? 8.741 4.431 -13.860 1.00 89.25 93 GLY A CA 1
ATOM 711 C C . GLY A 1 93 ? 8.410 5.900 -14.135 1.00 89.25 93 GLY A C 1
ATOM 712 O O . GLY A 1 93 ? 8.456 6.339 -15.282 1.00 89.25 93 GLY A O 1
ATOM 713 N N . ILE A 1 94 ? 8.077 6.689 -13.113 1.00 87.69 94 ILE A N 1
ATOM 714 C CA . ILE A 1 94 ? 7.794 8.119 -13.269 1.00 87.69 94 ILE A CA 1
ATOM 715 C C . ILE A 1 94 ? 9.111 8.888 -13.308 1.00 87.69 94 ILE A C 1
ATOM 717 O O . ILE A 1 94 ? 9.933 8.762 -12.410 1.00 87.69 94 ILE A O 1
ATOM 721 N N . ALA A 1 95 ? 9.313 9.739 -14.315 1.00 82.25 95 ALA A N 1
ATOM 722 C CA . ALA A 1 95 ? 10.526 10.550 -14.425 1.00 82.25 95 ALA A CA 1
ATOM 723 C C . ALA A 1 95 ? 10.828 11.342 -13.133 1.00 82.25 95 ALA A C 1
ATOM 725 O O . ALA A 1 95 ? 9.921 11.924 -12.535 1.00 82.25 95 ALA A O 1
ATOM 726 N N . ALA A 1 96 ? 12.103 11.391 -12.725 1.00 80.19 96 ALA A N 1
ATOM 727 C CA . ALA A 1 96 ? 12.542 11.958 -11.440 1.00 80.19 96 ALA A CA 1
ATOM 728 C C . ALA A 1 96 ? 12.026 13.382 -11.173 1.00 80.19 96 ALA A C 1
ATOM 730 O O . ALA A 1 96 ? 11.634 13.700 -10.057 1.00 80.19 96 ALA A O 1
ATOM 731 N N . TYR A 1 97 ? 11.923 14.215 -12.209 1.00 83.25 97 TYR A N 1
ATOM 732 C CA . TYR A 1 97 ? 11.428 15.589 -12.088 1.00 83.25 97 TYR A CA 1
ATOM 733 C C . TYR A 1 97 ? 9.905 15.710 -11.868 1.00 83.25 97 TYR A C 1
ATOM 735 O O . TYR A 1 97 ? 9.429 16.801 -11.574 1.00 83.25 97 TYR A O 1
ATOM 743 N N . LYS A 1 98 ? 9.123 14.634 -12.043 1.00 86.31 98 LYS A N 1
ATOM 744 C CA . LYS A 1 98 ? 7.666 14.615 -11.787 1.00 86.31 98 LYS A CA 1
ATOM 745 C C . LYS A 1 98 ? 7.309 14.056 -10.412 1.00 86.31 98 LYS A C 1
ATOM 747 O O . LYS A 1 98 ? 6.247 14.372 -9.894 1.00 86.31 98 LYS A O 1
ATOM 752 N N . SER A 1 99 ? 8.175 13.212 -9.859 1.00 86.25 99 SER A N 1
ATOM 753 C CA . SER A 1 99 ? 8.025 12.596 -8.541 1.00 86.25 99 SER A CA 1
ATOM 754 C C . SER A 1 99 ? 9.275 12.912 -7.729 1.00 86.25 99 SER A C 1
ATOM 756 O O . SER A 1 99 ? 10.195 12.092 -7.656 1.00 86.25 99 SER A O 1
ATOM 758 N N . VAL A 1 100 ? 9.305 14.127 -7.187 1.00 86.19 100 VAL A N 1
ATOM 759 C CA . VAL A 1 100 ? 10.404 14.670 -6.379 1.00 86.19 100 VAL A CA 1
ATOM 760 C C . VAL A 1 100 ? 10.280 14.249 -4.913 1.00 86.19 100 VAL A C 1
ATOM 762 O O . VAL A 1 100 ? 9.324 13.573 -4.536 1.00 86.19 100 VAL A O 1
ATOM 765 N N . ASP A 1 101 ? 11.272 14.618 -4.101 1.00 86.50 101 ASP A N 1
ATOM 766 C CA . ASP A 1 101 ? 11.228 14.521 -2.635 1.00 86.50 101 ASP A CA 1
ATOM 767 C C . ASP A 1 101 ? 10.901 13.124 -2.091 1.00 86.50 101 ASP A C 1
ATOM 769 O O . ASP A 1 101 ? 10.262 12.977 -1.054 1.00 86.50 101 ASP A O 1
ATOM 773 N N . ASN A 1 102 ? 11.350 12.081 -2.800 1.00 88.12 102 ASN A N 1
ATOM 774 C CA . ASN A 1 102 ? 11.123 10.686 -2.419 1.00 88.12 1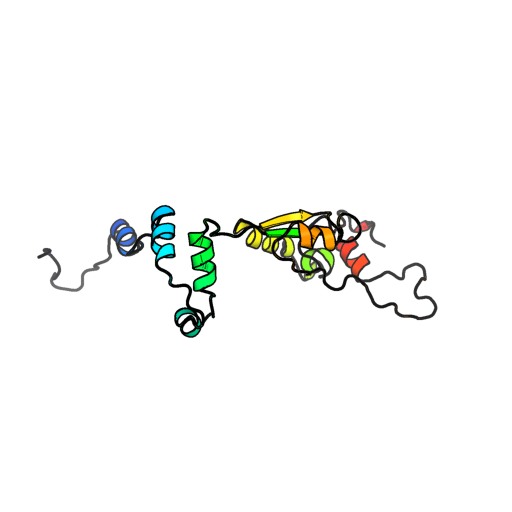02 ASN A CA 1
ATOM 775 C C . ASN A 1 102 ? 9.627 10.336 -2.237 1.00 88.12 102 ASN A C 1
ATOM 777 O O . ASN A 1 102 ? 9.288 9.451 -1.454 1.00 88.12 102 ASN A O 1
ATOM 781 N N . PHE A 1 103 ? 8.740 11.021 -2.973 1.00 92.19 103 PHE A N 1
ATOM 782 C CA . PHE A 1 103 ? 7.281 10.919 -2.848 1.00 92.19 103 PHE A CA 1
ATOM 783 C C . PHE A 1 103 ? 6.766 9.475 -2.765 1.00 92.19 103 PHE A C 1
ATOM 785 O O . PHE A 1 103 ? 5.979 9.153 -1.884 1.00 92.19 103 PHE A O 1
ATOM 792 N N . ALA A 1 104 ? 7.242 8.583 -3.640 1.00 93.44 104 ALA A N 1
ATOM 793 C CA . ALA A 1 104 ? 6.778 7.198 -3.668 1.00 93.44 104 ALA A CA 1
ATOM 794 C C . ALA A 1 104 ? 7.042 6.449 -2.351 1.00 93.44 104 ALA A C 1
ATOM 796 O O . ALA A 1 104 ? 6.145 5.768 -1.863 1.00 93.44 104 ALA A O 1
ATOM 797 N N . GLN A 1 105 ? 8.235 6.589 -1.764 1.00 95.50 105 GLN A N 1
ATOM 798 C CA . GLN A 1 105 ? 8.519 5.966 -0.469 1.00 95.50 105 GLN A CA 1
ATOM 799 C C . GLN A 1 105 ? 7.775 6.672 0.662 1.00 95.50 105 GLN A C 1
ATOM 801 O O . GLN A 1 105 ? 7.263 5.993 1.536 1.00 95.50 105 GLN A O 1
ATOM 806 N N . ALA A 1 106 ? 7.637 8.000 0.618 1.00 95.31 106 ALA A N 1
ATOM 807 C CA . ALA A 1 106 ? 6.880 8.731 1.635 1.00 95.31 106 ALA A CA 1
ATOM 808 C C . ALA A 1 106 ? 5.414 8.263 1.715 1.00 95.31 106 ALA A C 1
ATOM 810 O O . ALA A 1 106 ? 4.881 8.095 2.808 1.00 95.31 106 ALA A O 1
ATOM 811 N N . GLU A 1 107 ? 4.777 7.992 0.574 1.00 95.62 107 GLU A N 1
ATOM 812 C CA . GLU A 1 107 ? 3.425 7.418 0.523 1.00 95.62 107 GLU A CA 1
ATOM 813 C C . GLU A 1 107 ? 3.388 5.966 1.029 1.00 95.62 107 GLU A C 1
ATOM 815 O O . GLU A 1 107 ? 2.469 5.588 1.755 1.00 95.62 107 GLU A O 1
ATOM 820 N N . VAL A 1 108 ? 4.393 5.146 0.689 1.00 96.06 108 VAL A N 1
ATOM 821 C CA . VAL A 1 108 ? 4.514 3.773 1.218 1.00 96.06 108 VAL A CA 1
ATOM 822 C C . VAL A 1 108 ? 4.666 3.793 2.741 1.00 96.06 108 VAL A C 1
ATOM 824 O O . VAL A 1 108 ? 3.962 3.062 3.438 1.00 96.06 108 VAL A O 1
ATOM 827 N N . ASP A 1 109 ? 5.537 4.651 3.263 1.00 96.12 109 ASP A N 1
ATOM 828 C CA . ASP A 1 109 ? 5.781 4.817 4.694 1.00 96.12 109 ASP A CA 1
ATOM 829 C C . ASP A 1 109 ? 4.515 5.319 5.401 1.00 96.12 109 ASP A C 1
ATOM 831 O O . ASP A 1 109 ? 4.143 4.809 6.455 1.00 96.12 109 ASP A O 1
ATOM 835 N N . TYR A 1 110 ? 3.799 6.271 4.794 1.00 95.06 110 TYR A N 1
ATOM 836 C CA . TYR A 1 110 ? 2.538 6.787 5.324 1.00 95.06 110 TYR A CA 1
ATOM 837 C C . TYR A 1 110 ? 1.467 5.694 5.442 1.00 95.06 110 TYR A C 1
ATOM 839 O O . TYR A 1 110 ? 0.834 5.562 6.489 1.00 95.06 110 TYR A O 1
ATOM 847 N N . VAL A 1 111 ? 1.283 4.882 4.397 1.00 91.94 111 VAL A N 1
ATOM 848 C CA . VAL A 1 111 ? 0.294 3.794 4.408 1.00 91.94 111 VAL A CA 1
ATOM 849 C C . VAL A 1 111 ? 0.697 2.689 5.384 1.00 91.94 111 VAL A C 1
ATOM 851 O O . VAL A 1 111 ? -0.141 2.196 6.134 1.00 91.94 111 VAL A O 1
ATOM 854 N N . THR A 1 112 ? 1.972 2.300 5.415 1.00 92.75 112 THR A N 1
ATOM 855 C CA . THR A 1 112 ? 2.444 1.227 6.309 1.00 92.75 112 THR A CA 1
ATOM 856 C C . THR A 1 112 ? 2.472 1.649 7.780 1.00 92.75 112 THR A C 1
ATOM 858 O O . THR A 1 112 ? 2.321 0.796 8.655 1.00 92.75 112 THR A O 1
ATOM 861 N N . ALA A 1 113 ? 2.548 2.952 8.078 1.00 92.81 113 ALA A N 1
ATOM 862 C CA . ALA A 1 113 ? 2.443 3.485 9.439 1.00 92.81 113 ALA A CA 1
ATOM 863 C C . ALA A 1 113 ? 1.081 3.225 10.114 1.00 92.81 113 ALA A C 1
ATOM 865 O O . ALA A 1 113 ? 0.988 3.343 11.336 1.00 92.81 113 ALA A O 1
ATOM 866 N N . ILE A 1 114 ? 0.045 2.839 9.356 1.00 88.50 114 ILE A N 1
ATOM 867 C CA . ILE A 1 114 ? -1.249 2.388 9.902 1.00 88.50 114 ILE A CA 1
ATOM 868 C C . ILE A 1 114 ? -1.071 1.132 10.780 1.00 88.50 114 ILE A C 1
ATOM 870 O O . ILE A 1 114 ? -1.804 0.949 11.752 1.00 88.50 114 ILE A O 1
ATOM 874 N N . GLY A 1 115 ? -0.063 0.303 10.485 1.00 86.12 115 GLY A N 1
ATOM 875 C CA . GLY A 1 115 ? 0.157 -0.988 11.134 1.00 86.12 115 GLY A CA 1
ATOM 876 C C . GLY A 1 115 ? -0.623 -2.126 10.470 1.00 86.12 115 GLY A C 1
ATOM 877 O O . GLY A 1 115 ? -1.514 -1.898 9.657 1.00 86.12 115 GLY A O 1
ATOM 878 N N . GLY A 1 116 ? -0.246 -3.371 10.781 1.00 88.69 116 GLY A N 1
ATOM 879 C CA . GLY A 1 116 ? -0.851 -4.571 10.179 1.00 88.69 116 GLY A CA 1
ATOM 880 C C . GLY A 1 116 ? -0.512 -4.788 8.700 1.00 88.69 116 GLY A C 1
ATOM 881 O O . GLY A 1 116 ? -1.152 -5.604 8.046 1.00 88.69 116 GLY A O 1
ATOM 882 N N . ILE A 1 117 ? 0.477 -4.064 8.161 1.00 94.50 117 ILE A N 1
ATOM 883 C CA . ILE A 1 117 ? 0.951 -4.195 6.778 1.00 94.50 117 ILE A CA 1
ATOM 884 C C . ILE A 1 117 ? 2.449 -4.514 6.803 1.00 94.50 117 ILE A C 1
ATOM 886 O O . ILE A 1 117 ? 3.258 -3.666 7.172 1.00 94.50 117 ILE A O 1
ATOM 890 N N . ASP A 1 118 ? 2.817 -5.725 6.389 1.00 94.81 118 ASP A N 1
ATOM 891 C CA . ASP A 1 118 ? 4.204 -6.169 6.216 1.00 94.81 118 ASP A CA 1
ATOM 892 C C . ASP A 1 118 ? 4.568 -6.198 4.730 1.00 94.81 118 ASP A C 1
ATOM 894 O O . ASP A 1 118 ? 3.904 -6.861 3.934 1.00 94.81 118 ASP A O 1
ATOM 898 N N . ILE A 1 119 ? 5.630 -5.496 4.335 1.00 97.00 119 ILE A N 1
ATOM 899 C CA . ILE A 1 119 ? 6.123 -5.514 2.954 1.00 97.00 119 ILE A CA 1
ATOM 900 C C . ILE A 1 119 ? 7.390 -6.359 2.882 1.00 97.00 119 ILE A C 1
ATOM 902 O O . ILE A 1 119 ? 8.430 -6.007 3.433 1.00 97.00 119 ILE A O 1
ATOM 906 N N . GLN A 1 120 ? 7.335 -7.438 2.105 1.00 97.12 120 GLN A N 1
ATOM 907 C CA . GLN A 1 120 ? 8.476 -8.308 1.845 1.00 97.12 120 GLN A CA 1
ATOM 908 C C . GLN A 1 120 ? 9.023 -8.054 0.441 1.00 97.12 120 GLN A C 1
ATOM 910 O O . GLN A 1 120 ? 8.527 -8.585 -0.556 1.00 97.12 120 GLN A O 1
ATOM 915 N N . ASN A 1 121 ? 10.072 -7.235 0.370 1.00 97.62 121 ASN A N 1
ATOM 916 C CA . ASN A 1 121 ? 10.789 -6.943 -0.868 1.00 97.62 121 ASN A CA 1
ATOM 917 C C . ASN A 1 121 ? 11.621 -8.135 -1.367 1.00 97.62 121 ASN A C 1
ATOM 919 O O . ASN A 1 121 ? 12.016 -9.026 -0.613 1.00 97.62 121 ASN A O 1
ATOM 923 N N . GLY A 1 122 ? 11.928 -8.133 -2.665 1.00 97.19 122 GLY A N 1
ATOM 924 C CA . GLY A 1 122 ? 12.682 -9.202 -3.319 1.00 97.19 122 GLY A CA 1
ATOM 925 C C . GLY A 1 122 ? 11.928 -10.533 -3.433 1.00 97.19 122 GLY A C 1
ATOM 926 O O . GLY A 1 122 ? 12.568 -11.562 -3.640 1.00 97.19 122 GLY A O 1
ATOM 927 N N . LYS A 1 123 ? 10.597 -10.542 -3.310 1.00 97.50 123 LYS A N 1
ATOM 928 C CA . LYS A 1 123 ? 9.736 -11.730 -3.372 1.00 97.50 123 LYS A CA 1
ATOM 929 C C . LYS A 1 123 ? 8.904 -11.717 -4.655 1.00 97.50 123 LYS A C 1
ATOM 931 O O . LYS A 1 123 ? 7.858 -11.078 -4.733 1.00 97.50 123 LYS A O 1
ATOM 936 N N . ALA A 1 124 ? 9.341 -12.463 -5.664 1.00 96.38 124 ALA A N 1
ATOM 937 C CA . ALA A 1 124 ? 8.695 -12.527 -6.969 1.00 96.38 124 ALA A CA 1
ATOM 938 C C . ALA A 1 124 ? 7.897 -13.826 -7.167 1.00 96.38 124 ALA A C 1
ATOM 940 O O . ALA A 1 124 ? 8.425 -14.933 -7.025 1.00 96.38 124 ALA A O 1
ATOM 941 N N . LEU A 1 125 ? 6.637 -13.679 -7.586 1.00 95.31 125 LEU A N 1
ATOM 942 C CA . LEU A 1 125 ? 5.787 -14.789 -8.019 1.00 95.31 125 LEU A CA 1
ATOM 943 C C . LEU A 1 125 ? 6.442 -15.538 -9.191 1.00 95.31 125 LEU A C 1
ATOM 945 O O . LEU A 1 125 ? 6.916 -14.931 -10.149 1.00 95.31 125 LEU A O 1
ATOM 949 N N . GLY A 1 126 ? 6.476 -16.866 -9.109 1.00 94.94 126 GLY A N 1
ATOM 950 C CA . GLY A 1 126 ? 7.112 -17.755 -10.082 1.00 94.94 126 GLY A CA 1
ATOM 951 C C . GLY A 1 126 ? 8.598 -18.022 -9.818 1.00 94.94 126 GLY A C 1
ATOM 952 O O . GLY A 1 126 ? 9.076 -19.091 -10.195 1.00 94.94 126 GLY A O 1
ATOM 953 N N . ARG A 1 127 ? 9.311 -17.111 -9.136 1.00 95.94 127 ARG A N 1
ATOM 954 C CA . ARG A 1 127 ? 10.719 -17.289 -8.730 1.00 95.94 127 ARG A CA 1
ATOM 955 C C . ARG A 1 127 ? 10.844 -17.783 -7.290 1.00 95.94 127 ARG A C 1
ATOM 957 O O . ARG A 1 127 ? 11.543 -18.759 -7.048 1.00 95.94 127 ARG A O 1
ATOM 964 N N . ASP A 1 128 ? 10.184 -17.100 -6.357 1.00 97.31 128 ASP A N 1
ATOM 965 C CA . ASP A 1 128 ? 10.337 -17.320 -4.912 1.00 97.31 128 ASP A CA 1
ATOM 966 C C . ASP A 1 128 ? 9.151 -18.079 -4.296 1.00 97.31 128 ASP A C 1
ATOM 968 O O . ASP A 1 128 ? 9.310 -18.755 -3.284 1.00 97.31 128 ASP A O 1
ATOM 972 N N . TYR A 1 129 ? 7.966 -17.977 -4.903 1.00 96.19 129 TYR A N 1
ATOM 973 C CA . TYR A 1 129 ? 6.738 -18.665 -4.492 1.00 96.19 129 TYR A CA 1
ATOM 974 C C . TYR A 1 129 ? 5.833 -18.907 -5.701 1.00 96.19 129 TYR A C 1
ATOM 976 O O . TYR A 1 129 ? 5.955 -18.236 -6.728 1.00 96.19 129 TYR A O 1
ATOM 984 N N . GLN A 1 130 ? 4.910 -19.857 -5.586 1.00 96.75 130 GLN A N 1
ATOM 985 C CA . GLN A 1 130 ? 3.896 -20.146 -6.595 1.00 96.75 130 GLN A CA 1
ATOM 986 C C . GLN A 1 130 ? 2.520 -19.654 -6.139 1.00 96.75 130 GLN A C 1
ATOM 988 O O . GLN A 1 130 ? 2.253 -19.500 -4.950 1.00 96.75 130 GLN A O 1
ATOM 993 N N . LEU A 1 131 ? 1.601 -19.453 -7.088 1.00 94.44 131 LEU A N 1
ATOM 994 C CA . LEU A 1 131 ? 0.235 -19.012 -6.773 1.00 94.44 131 LEU A CA 1
ATOM 995 C C . LEU A 1 131 ? -0.479 -19.986 -5.819 1.00 94.44 131 LEU A C 1
ATOM 997 O O . LEU A 1 131 ? -1.256 -19.568 -4.965 1.00 94.44 131 LEU A O 1
ATOM 1001 N N . PHE A 1 132 ? -0.181 -21.283 -5.938 1.00 95.75 132 PHE A N 1
ATOM 1002 C CA . PHE A 1 132 ? -0.719 -22.309 -5.048 1.00 95.75 132 PHE A CA 1
ATOM 1003 C C . PHE A 1 132 ? -0.284 -22.120 -3.588 1.00 95.75 132 PHE A C 1
ATOM 1005 O O . PHE A 1 132 ? -1.091 -22.334 -2.686 1.00 95.75 132 PHE A O 1
ATOM 1012 N N . ASP A 1 133 ? 0.955 -21.679 -3.350 1.00 94.94 133 ASP A N 1
ATOM 1013 C CA . ASP A 1 133 ? 1.442 -21.403 -1.996 1.00 94.94 133 ASP A CA 1
ATOM 1014 C C . ASP A 1 133 ? 0.638 -20.264 -1.362 1.00 94.94 133 ASP A C 1
ATOM 1016 O O . ASP A 1 133 ? 0.274 -20.342 -0.191 1.00 94.94 133 ASP A O 1
ATOM 1020 N N . LEU A 1 134 ? 0.294 -19.239 -2.150 1.00 94.12 134 LEU A N 1
ATOM 1021 C CA . LEU A 1 134 ? -0.495 -18.106 -1.670 1.00 94.12 134 LEU A CA 1
ATOM 1022 C C . LEU A 1 134 ? -1.913 -18.523 -1.273 1.00 94.12 134 LEU A C 1
ATOM 1024 O O . LEU A 1 134 ? -2.361 -18.205 -0.180 1.00 94.12 134 LEU A O 1
ATOM 1028 N N . ILE A 1 135 ? -2.594 -19.284 -2.132 1.00 92.06 135 ILE A N 1
ATOM 1029 C CA . ILE A 1 135 ? -3.961 -19.765 -1.867 1.00 92.06 135 ILE A CA 1
ATOM 1030 C C . ILE A 1 135 ? -4.003 -20.660 -0.622 1.00 92.06 135 ILE A C 1
ATOM 1032 O O . ILE A 1 135 ? -5.008 -20.713 0.078 1.00 92.06 135 ILE A O 1
ATOM 1036 N N . ARG A 1 136 ? -2.919 -21.393 -0.353 1.00 94.00 136 ARG A N 1
ATOM 1037 C CA . ARG A 1 136 ? -2.827 -22.271 0.813 1.00 94.00 136 ARG A CA 1
ATOM 1038 C C . ARG A 1 136 ? -2.567 -21.511 2.113 1.00 94.00 136 ARG A C 1
ATOM 1040 O O . ARG A 1 136 ? -3.049 -21.945 3.155 1.00 94.00 136 ARG A O 1
ATOM 1047 N N . ASN A 1 137 ? -1.746 -20.465 2.059 1.00 91.19 137 ASN A N 1
ATOM 1048 C CA . ASN A 1 137 ? -1.187 -19.827 3.251 1.00 91.19 137 ASN A CA 1
ATOM 1049 C C . ASN A 1 137 ? -1.906 -18.534 3.657 1.00 91.19 137 ASN A C 1
ATOM 1051 O O . ASN A 1 137 ? -1.668 -18.056 4.760 1.00 91.19 137 ASN A O 1
ATOM 1055 N N . TYR A 1 138 ? -2.760 -17.980 2.794 1.00 90.19 138 TYR A N 1
ATOM 1056 C CA . TYR A 1 138 ? -3.492 -16.742 3.051 1.00 90.19 138 TYR A CA 1
ATOM 1057 C C . TYR A 1 138 ? -4.993 -16.942 2.852 1.00 90.19 138 TYR A C 1
ATOM 1059 O O . TYR A 1 138 ? -5.419 -17.639 1.932 1.00 90.19 138 TYR A O 1
ATOM 1067 N N . ASP A 1 139 ? -5.798 -16.274 3.681 1.00 88.06 139 ASP A N 1
ATOM 1068 C CA . ASP A 1 139 ? -7.263 -16.327 3.598 1.00 88.06 139 ASP A CA 1
ATOM 1069 C C . ASP A 1 139 ? -7.805 -15.685 2.310 1.00 88.06 139 ASP A C 1
ATOM 1071 O O . ASP A 1 139 ? -8.857 -16.074 1.797 1.00 88.06 139 ASP A O 1
ATOM 1075 N N . ALA A 1 140 ? -7.080 -14.702 1.772 1.00 88.31 140 ALA A N 1
ATOM 1076 C CA . ALA A 1 140 ? -7.393 -14.027 0.522 1.00 88.31 140 ALA A CA 1
ATOM 1077 C C . ALA A 1 140 ? -6.112 -13.585 -0.198 1.00 88.31 140 ALA A C 1
ATOM 1079 O O . ALA A 1 140 ? -5.098 -13.286 0.429 1.00 88.31 140 ALA A O 1
ATOM 1080 N N . VAL A 1 141 ? -6.171 -13.516 -1.531 1.00 93.19 141 VAL A N 1
ATOM 1081 C CA . VAL A 1 141 ? -5.043 -13.105 -2.379 1.00 93.19 141 VAL A CA 1
ATOM 1082 C C . VAL A 1 141 ? -5.499 -12.026 -3.354 1.00 93.19 141 VAL A C 1
ATOM 1084 O O . VAL A 1 141 ? -6.447 -12.228 -4.114 1.00 93.19 141 VAL A O 1
ATOM 1087 N N . PHE A 1 142 ? -4.785 -10.899 -3.372 1.00 95.56 142 PHE A N 1
ATOM 1088 C CA . PHE A 1 142 ? -4.945 -9.838 -4.365 1.00 95.56 142 PHE A CA 1
ATOM 1089 C C . PHE A 1 142 ? -3.723 -9.788 -5.289 1.00 95.56 142 PHE A C 1
ATOM 1091 O O . PHE A 1 142 ? -2.589 -9.660 -4.831 1.00 95.56 142 PHE A O 1
ATOM 1098 N N . LEU A 1 143 ? -3.947 -9.877 -6.603 1.00 94.62 143 LEU A N 1
ATOM 1099 C CA . LEU A 1 143 ? -2.881 -9.804 -7.605 1.00 94.62 143 LEU A CA 1
ATOM 1100 C C . LEU A 1 143 ? -2.801 -8.392 -8.194 1.00 94.62 143 LEU A C 1
ATOM 1102 O O . LEU A 1 143 ? -3.520 -8.051 -9.130 1.00 94.62 143 LEU A O 1
ATOM 1106 N N . GLY A 1 144 ? -1.894 -7.584 -7.643 1.00 94.38 144 GLY A N 1
ATOM 1107 C CA . GLY A 1 144 ? -1.667 -6.182 -8.016 1.00 94.38 144 GLY A CA 1
ATOM 1108 C C . GLY A 1 144 ? -0.372 -5.918 -8.791 1.00 94.38 144 GLY A C 1
ATOM 1109 O O . GLY A 1 144 ? 0.165 -4.821 -8.715 1.00 94.38 144 GLY A O 1
ATOM 1110 N N . MET A 1 145 ? 0.167 -6.902 -9.515 1.00 92.44 145 MET A N 1
ATOM 1111 C CA . MET A 1 145 ? 1.510 -6.820 -10.126 1.00 92.44 145 MET A CA 1
ATOM 1112 C C . MET A 1 145 ? 1.622 -5.920 -11.374 1.00 92.44 145 MET A C 1
ATOM 1114 O O . MET A 1 145 ? 2.717 -5.722 -11.898 1.00 92.44 145 MET A O 1
ATOM 1118 N N . GLY A 1 146 ? 0.503 -5.370 -11.854 1.00 91.44 146 GLY A N 1
ATOM 1119 C CA . GLY A 1 146 ? 0.469 -4.469 -13.006 1.00 91.44 146 GLY A CA 1
ATOM 1120 C C . GLY A 1 146 ? 0.958 -5.107 -14.314 1.00 91.44 146 GLY A C 1
ATOM 1121 O O . GLY A 1 146 ? 0.901 -6.321 -14.503 1.00 91.44 146 GLY A O 1
ATOM 1122 N N . LEU A 1 147 ? 1.423 -4.261 -15.238 1.00 87.75 147 LEU A N 1
ATOM 1123 C CA . LEU A 1 147 ? 1.973 -4.659 -16.535 1.00 87.75 147 LEU A CA 1
ATOM 1124 C C . LEU A 1 147 ? 3.456 -4.276 -16.588 1.00 87.75 147 LEU A C 1
ATOM 1126 O O . LEU A 1 147 ? 3.790 -3.116 -16.803 1.00 87.75 147 LEU A O 1
ATOM 1130 N N . GLY A 1 148 ? 4.343 -5.248 -16.364 1.00 74.06 148 GLY A N 1
ATOM 1131 C CA . GLY A 1 148 ? 5.796 -5.017 -16.383 1.00 74.06 148 GLY A CA 1
ATOM 1132 C C . GLY A 1 148 ? 6.438 -5.090 -17.772 1.00 74.06 148 GLY A C 1
ATOM 1133 O O . GLY A 1 148 ? 7.564 -4.635 -17.951 1.00 74.06 148 GLY A O 1
ATOM 1134 N N . GLY A 1 149 ? 5.746 -5.677 -18.752 1.00 79.44 149 GLY A N 1
ATOM 1135 C CA . GLY A 1 149 ? 6.247 -5.804 -20.119 1.00 79.44 149 GLY A CA 1
ATOM 1136 C C . GLY A 1 149 ? 6.053 -4.522 -20.926 1.00 79.44 149 GLY A C 1
ATOM 1137 O O . GLY A 1 149 ? 5.028 -3.853 -20.803 1.00 79.44 149 GLY A O 1
ATOM 1138 N N . VAL A 1 150 ? 7.012 -4.220 -21.800 1.00 82.00 150 VAL A N 1
ATOM 1139 C CA . VAL A 1 150 ? 6.833 -3.232 -22.870 1.00 82.00 150 VAL A CA 1
ATOM 1140 C C . VAL A 1 150 ? 6.475 -3.941 -24.169 1.00 82.00 150 VAL A C 1
ATOM 1142 O O . VAL A 1 150 ? 6.918 -5.062 -24.425 1.00 82.00 150 VAL A O 1
ATOM 1145 N N . ASN A 1 151 ? 5.666 -3.294 -25.002 1.00 84.81 151 ASN A N 1
ATOM 1146 C CA . ASN A 1 151 ? 5.381 -3.815 -26.332 1.00 84.81 151 ASN A CA 1
ATOM 1147 C C . ASN A 1 151 ? 6.623 -3.667 -27.214 1.00 84.81 151 ASN A C 1
ATOM 1149 O O . ASN A 1 151 ? 7.174 -2.572 -27.315 1.00 84.81 151 ASN A O 1
ATOM 1153 N N . ALA A 1 152 ? 7.025 -4.755 -27.872 1.00 83.50 152 ALA A N 1
ATOM 1154 C CA . ALA A 1 152 ? 8.054 -4.705 -28.905 1.00 83.50 152 ALA A CA 1
ATOM 1155 C C . ALA A 1 152 ? 7.586 -3.829 -30.075 1.00 83.50 152 ALA A C 1
ATOM 1157 O O . ALA A 1 152 ? 6.406 -3.865 -30.447 1.00 83.50 152 ALA A O 1
ATOM 1158 N N . LEU A 1 153 ? 8.514 -3.073 -30.663 1.00 87.56 153 LEU A N 1
ATOM 1159 C CA . LEU A 1 153 ? 8.231 -2.243 -31.832 1.00 87.56 153 LEU A CA 1
ATOM 1160 C C . LEU A 1 153 ? 7.983 -3.117 -33.073 1.00 87.56 153 LEU A C 1
ATOM 1162 O O . LEU A 1 153 ? 7.216 -2.725 -33.951 1.00 87.56 153 LEU A O 1
ATOM 1166 N N . ARG A 1 154 ? 8.576 -4.319 -33.100 1.00 90.06 154 ARG A N 1
ATOM 1167 C CA . ARG A 1 154 ? 8.542 -5.296 -34.196 1.00 90.06 154 ARG A CA 1
ATOM 1168 C C . ARG A 1 154 ? 9.016 -4.689 -35.513 1.00 90.06 154 ARG A C 1
ATOM 1170 O O . ARG A 1 154 ? 8.410 -4.915 -36.561 1.00 90.06 154 ARG A O 1
ATOM 1177 N N . ALA A 1 155 ? 10.064 -3.876 -35.437 1.00 91.69 155 ALA A N 1
ATOM 1178 C CA . ALA A 1 155 ? 10.652 -3.185 -36.575 1.00 91.69 155 ALA A CA 1
ATOM 1179 C C . ALA A 1 155 ? 12.106 -3.616 -36.786 1.00 91.69 155 ALA A C 1
ATOM 1181 O O . ALA A 1 155 ? 12.810 -3.956 -35.835 1.00 91.69 155 ALA A O 1
ATOM 1182 N N . ASP A 1 156 ? 12.567 -3.554 -38.036 1.00 93.81 156 ASP A N 1
ATOM 1183 C CA . ASP A 1 156 ? 13.962 -3.835 -38.370 1.00 93.81 156 ASP A CA 1
ATOM 1184 C C . ASP A 1 156 ? 14.901 -2.896 -37.595 1.00 93.81 156 ASP A C 1
ATOM 1186 O O . ASP A 1 156 ? 14.764 -1.672 -37.648 1.00 93.81 156 ASP A O 1
ATOM 1190 N N . GLY A 1 157 ? 15.871 -3.477 -36.883 1.00 90.81 157 GLY A N 1
ATOM 1191 C CA . GLY A 1 157 ? 16.834 -2.733 -36.068 1.00 90.81 157 GLY A CA 1
ATOM 1192 C C . GLY A 1 157 ? 16.373 -2.402 -34.644 1.00 90.81 157 GLY A C 1
ATOM 1193 O O . GLY A 1 157 ? 17.056 -1.628 -33.979 1.00 90.81 157 GLY A O 1
ATOM 1194 N N . GLU A 1 158 ? 15.268 -2.976 -34.152 1.00 88.94 158 GLU A N 1
ATOM 1195 C CA . GLU A 1 158 ? 14.802 -2.746 -32.771 1.00 88.94 158 GLU A CA 1
ATOM 1196 C C . GLU A 1 158 ? 15.797 -3.193 -31.684 1.00 88.94 158 GLU A C 1
ATOM 1198 O O . GLU A 1 158 ? 15.802 -2.619 -30.601 1.00 88.94 158 GLU A O 1
ATOM 1203 N N . ASP A 1 159 ? 16.695 -4.130 -32.006 1.00 88.94 159 ASP A N 1
ATOM 1204 C CA . ASP A 1 159 ? 17.758 -4.617 -31.113 1.00 88.94 159 ASP A CA 1
ATOM 1205 C C . ASP A 1 159 ? 19.123 -3.932 -31.358 1.00 88.94 159 ASP A C 1
ATOM 1207 O O . ASP A 1 159 ? 20.175 -4.440 -30.958 1.00 88.94 159 ASP A O 1
ATOM 1211 N N . ALA A 1 160 ? 19.157 -2.810 -32.088 1.00 91.31 160 ALA A N 1
ATOM 1212 C CA . ALA A 1 160 ? 20.405 -2.107 -32.381 1.00 91.31 160 ALA A CA 1
ATOM 1213 C C . ALA A 1 160 ? 21.049 -1.507 -31.116 1.00 91.31 160 ALA A C 1
ATOM 1215 O O . ALA A 1 160 ? 20.373 -1.085 -30.179 1.00 91.31 160 ALA A O 1
ATOM 1216 N N . ALA A 1 161 ? 22.382 -1.404 -31.111 1.00 90.75 161 ALA A N 1
ATOM 1217 C CA . ALA A 1 161 ? 23.116 -0.788 -30.007 1.00 90.75 161 ALA A CA 1
ATOM 1218 C C . ALA A 1 161 ? 22.639 0.658 -29.759 1.00 90.75 161 ALA A C 1
ATOM 1220 O O . ALA A 1 161 ? 22.614 1.473 -30.681 1.00 90.75 161 ALA A O 1
ATOM 1221 N N . GLY A 1 162 ? 22.277 0.967 -28.510 1.00 86.81 162 GLY A N 1
ATOM 1222 C CA . GLY A 1 162 ? 21.721 2.265 -28.104 1.00 86.81 162 GLY A CA 1
ATOM 1223 C C . GLY A 1 162 ? 20.191 2.352 -28.146 1.00 86.81 162 GLY A C 1
ATOM 1224 O O . GLY A 1 162 ? 19.633 3.350 -27.695 1.00 86.81 162 GLY A O 1
ATOM 1225 N N . VAL A 1 163 ? 19.496 1.322 -28.638 1.00 89.75 163 VAL A N 1
ATOM 1226 C CA . VAL A 1 163 ? 18.038 1.207 -28.509 1.00 89.75 163 VAL A CA 1
ATOM 1227 C C . VAL A 1 163 ? 17.730 0.495 -27.196 1.00 89.75 163 VAL A C 1
ATOM 1229 O O . VAL A 1 163 ? 18.103 -0.659 -27.004 1.00 89.75 163 VAL A O 1
ATOM 1232 N N . ILE A 1 164 ? 17.088 1.204 -26.266 1.00 87.31 164 ILE A N 1
ATOM 1233 C CA . ILE A 1 164 ? 16.844 0.720 -24.903 1.00 87.31 164 ILE A CA 1
ATOM 1234 C C . ILE A 1 164 ? 15.358 0.840 -24.575 1.00 87.31 164 ILE A C 1
ATOM 1236 O O . ILE A 1 164 ? 14.672 1.784 -24.976 1.00 87.31 164 ILE A O 1
ATOM 1240 N N . ASN A 1 165 ? 14.862 -0.123 -23.807 1.00 87.38 165 ASN A N 1
ATOM 1241 C CA . ASN A 1 165 ? 13.534 -0.089 -23.224 1.00 87.38 165 ASN A CA 1
ATOM 1242 C C . ASN A 1 165 ? 13.374 1.144 -22.315 1.00 87.38 165 ASN A C 1
ATOM 1244 O O . ASN A 1 165 ? 14.102 1.309 -21.340 1.00 87.38 165 ASN A O 1
ATOM 1248 N N . ALA A 1 166 ? 12.376 1.985 -22.597 1.00 87.31 166 ALA A N 1
ATOM 1249 C CA . ALA A 1 166 ? 12.144 3.215 -21.841 1.00 87.31 166 ALA A CA 1
ATOM 1250 C C . ALA A 1 166 ? 11.892 2.978 -20.341 1.00 87.31 166 ALA A C 1
ATOM 1252 O O . ALA A 1 166 ? 12.379 3.743 -19.515 1.00 87.31 166 ALA A O 1
ATOM 1253 N N . VAL A 1 167 ? 11.143 1.934 -19.973 1.00 88.00 167 VAL A N 1
ATOM 1254 C CA . VAL A 1 167 ? 10.843 1.623 -18.564 1.00 88.00 167 VAL A CA 1
ATOM 1255 C C . VAL A 1 167 ? 12.099 1.144 -17.840 1.00 88.00 167 VAL A C 1
ATOM 1257 O O . VAL A 1 167 ? 12.321 1.526 -16.695 1.00 88.00 167 VAL A O 1
ATOM 1260 N N . GLU A 1 168 ? 12.929 0.345 -18.507 1.00 88.06 168 GLU A N 1
ATOM 1261 C CA . GLU A 1 168 ? 14.211 -0.118 -17.968 1.00 88.06 168 GLU A CA 1
ATOM 1262 C C . GLU A 1 168 ? 15.190 1.043 -17.795 1.00 88.06 168 GLU A C 1
ATOM 1264 O O . GLU A 1 168 ? 15.698 1.249 -16.697 1.00 88.06 168 GLU A O 1
ATOM 1269 N N . PHE A 1 169 ? 15.342 1.879 -18.824 1.00 90.25 169 PHE A N 1
ATOM 1270 C CA . PHE A 1 169 ? 16.183 3.070 -18.773 1.00 90.25 169 PHE A CA 1
ATOM 1271 C C . PHE A 1 169 ? 15.757 4.031 -17.656 1.00 90.25 169 PHE A C 1
ATOM 1273 O O . PHE A 1 169 ? 16.592 4.507 -16.892 1.00 90.25 169 PHE A O 1
ATOM 1280 N N . ILE A 1 170 ? 14.453 4.307 -17.512 1.00 90.00 170 ILE A N 1
ATOM 1281 C CA . ILE A 1 170 ? 13.956 5.176 -16.435 1.00 90.00 170 ILE A CA 1
ATOM 1282 C C . ILE A 1 170 ? 14.198 4.534 -15.064 1.00 90.00 170 ILE A C 1
ATOM 1284 O O . ILE A 1 170 ? 14.572 5.239 -14.126 1.00 90.00 170 ILE A O 1
ATOM 1288 N N . ALA A 1 171 ? 14.013 3.219 -14.934 1.00 90.69 171 ALA A N 1
ATOM 1289 C CA . ALA A 1 171 ? 14.273 2.520 -13.682 1.00 90.69 171 ALA A CA 1
ATOM 1290 C C . ALA A 1 171 ? 15.757 2.588 -13.294 1.00 90.69 171 ALA A C 1
ATOM 1292 O O . ALA A 1 171 ? 16.058 2.900 -12.143 1.00 90.69 171 ALA A O 1
ATOM 1293 N N . GLU A 1 172 ? 16.676 2.363 -14.236 1.00 90.94 172 GLU A N 1
ATOM 1294 C CA . GLU A 1 172 ? 18.119 2.507 -14.013 1.00 90.94 172 GLU A CA 1
ATOM 1295 C C . GLU A 1 172 ? 18.488 3.943 -13.644 1.00 90.94 172 GLU A C 1
ATOM 1297 O O . GLU A 1 172 ? 19.095 4.164 -12.598 1.00 90.94 172 GLU A O 1
ATOM 1302 N N . LEU A 1 173 ? 18.033 4.924 -14.431 1.00 90.44 173 LEU A N 1
ATOM 1303 C CA . LEU A 1 173 ? 18.231 6.353 -14.175 1.00 90.44 173 LEU A CA 1
ATOM 1304 C C . LEU A 1 173 ? 17.811 6.744 -12.753 1.00 90.44 173 LEU A C 1
ATOM 1306 O O . LEU A 1 173 ? 18.494 7.524 -12.096 1.00 90.44 173 LEU A O 1
ATOM 1310 N N . ARG A 1 174 ? 16.678 6.220 -12.275 1.00 88.88 174 ARG A N 1
ATOM 1311 C CA . ARG A 1 174 ? 16.131 6.550 -10.953 1.00 88.88 174 ARG A CA 1
ATOM 1312 C C . ARG A 1 174 ? 16.841 5.856 -9.800 1.00 88.88 174 ARG A C 1
ATOM 1314 O O . ARG A 1 174 ? 16.835 6.389 -8.695 1.00 88.88 174 ARG A O 1
ATOM 1321 N N . GLN A 1 175 ? 17.389 4.668 -10.028 1.00 90.44 175 GLN A N 1
ATOM 1322 C CA . GLN A 1 175 ? 18.058 3.890 -8.983 1.00 90.44 175 GLN A CA 1
ATOM 1323 C C . GLN A 1 175 ? 19.585 4.073 -8.996 1.00 90.44 175 GLN A C 1
ATOM 1325 O O . GLN A 1 175 ? 20.258 3.610 -8.075 1.00 90.44 175 GLN A O 1
ATOM 1330 N N . ALA A 1 176 ? 20.136 4.760 -10.000 1.00 90.44 176 ALA A N 1
ATOM 1331 C CA . ALA A 1 176 ? 21.554 5.073 -10.098 1.00 90.44 176 ALA A CA 1
ATOM 1332 C C . ALA A 1 176 ? 21.995 6.084 -9.028 1.00 90.44 176 ALA A C 1
ATOM 1334 O O . ALA A 1 176 ? 21.410 7.153 -8.863 1.00 90.44 176 ALA A O 1
ATOM 1335 N N . SER A 1 177 ? 23.087 5.765 -8.332 1.00 87.00 177 SER A N 1
ATOM 1336 C CA . SER A 1 177 ? 23.760 6.694 -7.416 1.00 87.00 177 SER A CA 1
ATOM 1337 C C . SER A 1 177 ? 24.671 7.693 -8.139 1.00 87.00 177 SER A C 1
ATOM 1339 O O . SER A 1 177 ? 25.010 8.729 -7.574 1.00 87.00 177 SER A O 1
ATOM 1341 N N . ASP A 1 178 ? 25.088 7.371 -9.367 1.00 90.44 178 ASP A N 1
ATOM 1342 C CA . ASP A 1 178 ? 25.931 8.202 -10.228 1.00 90.44 178 ASP A CA 1
ATOM 1343 C C . ASP A 1 178 ? 25.332 8.247 -11.636 1.00 90.44 178 ASP A C 1
ATOM 1345 O O . ASP A 1 178 ? 25.265 7.237 -12.334 1.00 90.44 178 ASP A O 1
ATOM 1349 N N . LEU A 1 179 ? 24.889 9.435 -12.046 1.00 87.88 179 LEU A N 1
ATOM 1350 C CA . LEU A 1 179 ? 24.244 9.646 -13.341 1.00 87.88 179 LEU A CA 1
ATOM 1351 C C . LEU A 1 179 ? 25.247 9.749 -14.496 1.00 87.88 179 LEU A C 1
ATOM 1353 O O . LEU A 1 179 ? 24.845 9.655 -15.651 1.00 87.88 179 LEU A O 1
ATOM 1357 N N . SER A 1 180 ? 26.537 9.954 -14.212 1.00 88.94 180 SER A N 1
ATOM 1358 C CA . SER A 1 180 ? 27.559 10.138 -15.250 1.00 88.94 180 SER A CA 1
ATOM 1359 C C . SER A 1 180 ? 27.916 8.850 -15.997 1.00 88.94 180 SER A C 1
ATOM 1361 O O . SER A 1 180 ? 28.486 8.916 -17.084 1.00 88.94 180 SER A O 1
ATOM 1363 N N . GLY A 1 181 ? 27.568 7.692 -15.428 1.00 83.12 181 GLY A N 1
ATOM 1364 C CA . GLY A 1 181 ? 27.789 6.372 -16.019 1.00 83.12 181 GLY A CA 1
ATOM 1365 C C . GLY A 1 181 ? 26.586 5.796 -16.767 1.00 83.12 181 GLY A C 1
ATOM 1366 O O . GLY A 1 181 ? 26.651 4.643 -17.189 1.00 83.12 181 GLY A O 1
ATOM 1367 N N . LEU A 1 182 ? 25.491 6.550 -16.895 1.00 83.62 182 LEU A N 1
ATOM 1368 C CA . LEU A 1 182 ? 24.326 6.111 -17.661 1.00 83.62 182 LEU A CA 1
ATOM 1369 C C . LEU A 1 182 ? 24.605 6.205 -19.175 1.00 83.62 182 LEU A C 1
ATOM 1371 O O . LEU A 1 182 ? 25.355 7.096 -19.584 1.00 83.62 182 LEU A O 1
ATOM 1375 N N . PRO A 1 183 ? 24.051 5.278 -19.983 1.00 73.00 183 PRO A N 1
ATOM 1376 C CA . PRO A 1 183 ? 24.255 5.240 -21.432 1.00 73.00 183 PRO A CA 1
ATOM 1377 C C . PRO A 1 183 ? 23.734 6.484 -22.167 1.00 73.00 183 PRO A C 1
ATOM 1379 O O . PRO A 1 183 ? 22.804 7.152 -21.655 1.00 73.00 183 PRO A O 1
#

pLDDT: mean 88.8, std 9.67, range [38.31, 97.69]

Radius of gyration: 27.61 Å; chains: 1; bounding box: 57×70×79 Å

Foldseek 3Di:
DDPDPDDPDDDPPDDDPVVVVVVPPPPDDDDDLVRLLVVLVPDPLDPPPVVLVPDPVSDPVNVLSVCSNVVNNQAAEEAEAQAPDDQPCLQQPDADVVNDPVNSVVVVCVVCVSDNYHYDYNGDDPPNDHPVVPVVPDPDDDDPNPDPDDDQPPDPCCVPPPNDDNSVLSRCCNPDPDNVPRD

Sequence (183 aa):
MPEGQFKEGIAGGRLQADQYADNFSDLHPPLDHHEALVESDRCYFCYDAPCMNACPTSIDIPLFIRQISTGNPIGDVTILEARSKAGGLNEYGIAAYKSVDNFAQAEVDYVTAIGGIDIQNGKALGRDYQLFDLIRNYDAVFLGMGLGGVNALRADGEDAAGVINAVEFIAELRQASDLSGLP

Secondary structure (DSSP, 8-state):
--TTS--SS----PPPHHHHHHHTS-SSPPPPHHHHHHHHTT----TT-HHHHH-TT---HHHHHHHHHTT-SS--EEEEESSSSS-HHHHHTS-TTTS-TTHHHHHHHHHHTTSSEEEEET--BTTTB-HHHHHHH-S---------PPPP---TTTTSTT---HHHHHHHHHH-S-GGG--